Protein AF-A0A7W0FX43-F1 (afdb_monomer)

Secondary structure (DSSP, 8-state):
-EEEEEE---SSSEEEEEEEEEEEEEEEEEEEETTEEEEEEEEEEEEEEEEEEEEEETTEEEEEEEEEEEETTT--EEEEEEEEEE--

Structure (mmCIF, N/CA/C/O backbone):
data_AF-A0A7W0FX43-F1
#
_entry.id   AF-A0A7W0FX43-F1
#
loop_
_atom_site.group_PDB
_atom_site.id
_atom_site.type_symbol
_atom_site.label_atom_id
_atom_site.label_alt_id
_atom_site.label_comp_id
_atom_site.label_asym_id
_atom_site.label_entity_id
_atom_site.label_seq_id
_atom_site.pdbx_PDB_ins_code
_atom_site.Cartn_x
_atom_site.Cartn_y
_atom_site.Cartn_z
_atom_site.occupancy
_atom_site.B_iso_or_equiv
_atom_site.auth_seq_id
_atom_site.auth_comp_id
_atom_site.auth_asym_id
_atom_site.auth_atom_id
_atom_site.pdbx_PDB_model_num
ATOM 1 N N . MET A 1 1 ? -3.335 -0.595 -13.198 1.00 76.75 1 MET A N 1
ATOM 2 C CA . MET A 1 1 ? -2.757 -1.581 -12.266 1.00 76.75 1 MET A CA 1
ATOM 3 C C . MET A 1 1 ? -3.911 -2.169 -11.501 1.00 76.75 1 MET A C 1
ATOM 5 O O . MET A 1 1 ? -4.820 -1.420 -11.163 1.00 76.75 1 MET A O 1
ATOM 9 N N . GLU A 1 2 ? -3.884 -3.473 -11.293 1.00 87.88 2 GLU A N 1
ATOM 10 C CA . GLU A 1 2 ? -4.819 -4.179 -10.426 1.00 87.88 2 GLU A CA 1
ATOM 11 C C . GLU A 1 2 ? -4.037 -4.705 -9.236 1.00 87.88 2 GLU A C 1
ATOM 13 O O . GLU A 1 2 ? -2.962 -5.282 -9.408 1.00 87.88 2 GLU A O 1
ATOM 18 N N . ASN A 1 3 ? -4.572 -4.466 -8.042 1.00 91.06 3 ASN A N 1
ATOM 19 C CA . ASN A 1 3 ? -3.905 -4.752 -6.786 1.00 91.06 3 ASN A CA 1
ATOM 20 C C . ASN A 1 3 ? -4.819 -5.604 -5.911 1.00 91.06 3 ASN A C 1
ATOM 22 O O . ASN A 1 3 ? -5.999 -5.289 -5.749 1.00 91.06 3 ASN A O 1
ATOM 26 N N . ILE A 1 4 ? -4.250 -6.647 -5.321 1.00 92.94 4 ILE A N 1
ATOM 27 C CA . ILE A 1 4 ? -4.898 -7.506 -4.336 1.00 92.94 4 ILE A CA 1
ATOM 28 C C . ILE A 1 4 ? -4.196 -7.279 -3.003 1.00 92.94 4 ILE A C 1
ATOM 30 O O . ILE A 1 4 ? -2.966 -7.253 -2.935 1.00 92.94 4 ILE A O 1
ATOM 34 N N . TYR A 1 5 ? -4.992 -7.119 -1.951 1.00 93.50 5 TYR A N 1
ATOM 35 C CA . TYR A 1 5 ? -4.523 -6.870 -0.596 1.00 93.50 5 TYR A CA 1
ATOM 36 C C . TYR A 1 5 ? -5.103 -7.913 0.349 1.00 93.50 5 TYR A C 1
ATOM 38 O O . TYR A 1 5 ? -6.274 -8.275 0.240 1.00 93.50 5 TYR A O 1
ATOM 46 N N . TYR A 1 6 ? -4.279 -8.357 1.288 1.00 94.94 6 TYR A N 1
ATOM 47 C CA . TYR A 1 6 ? -4.690 -9.156 2.425 1.00 94.94 6 TYR A CA 1
ATOM 48 C C . TYR A 1 6 ? -4.414 -8.361 3.699 1.00 94.94 6 TYR A C 1
ATOM 50 O O . TYR A 1 6 ? -3.260 -8.065 4.018 1.00 94.94 6 TYR A O 1
ATOM 58 N N . GLU A 1 7 ? -5.485 -7.991 4.393 1.00 95.00 7 GLU A N 1
ATOM 59 C CA . GLU A 1 7 ? -5.453 -7.244 5.648 1.00 95.00 7 GLU A CA 1
ATOM 60 C C . GLU A 1 7 ? -5.509 -8.228 6.824 1.00 95.00 7 GLU A C 1
ATOM 62 O O . GLU A 1 7 ? -6.347 -9.129 6.854 1.00 95.00 7 GLU A O 1
ATOM 67 N N . PHE A 1 8 ? -4.610 -8.066 7.793 1.00 94.75 8 PHE A N 1
ATOM 68 C CA . PHE A 1 8 ? -4.607 -8.859 9.017 1.00 94.75 8 PHE A CA 1
ATOM 69 C C . PHE A 1 8 ? -5.411 -8.129 10.092 1.00 94.75 8 PHE A C 1
ATOM 71 O O . PHE A 1 8 ? -5.029 -7.040 10.527 1.00 94.75 8 PHE A O 1
ATOM 78 N N . ASP A 1 9 ? -6.507 -8.740 10.537 1.00 92.12 9 ASP A N 1
ATOM 79 C CA . ASP A 1 9 ? -7.261 -8.253 11.689 1.00 92.12 9 ASP A CA 1
ATOM 80 C C . ASP A 1 9 ? -6.567 -8.694 12.984 1.00 92.12 9 ASP A C 1
ATOM 82 O O . ASP A 1 9 ? -6.500 -9.882 13.303 1.00 92.1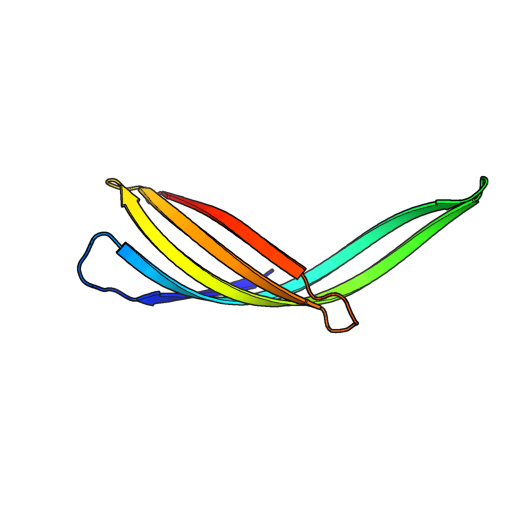2 9 ASP A O 1
ATOM 86 N N . LEU A 1 10 ? -6.009 -7.723 13.708 1.00 91.62 10 LEU A N 1
ATOM 87 C CA . LEU A 1 10 ? -5.353 -7.934 14.999 1.00 91.62 10 LEU A CA 1
ATOM 88 C C . LEU A 1 10 ? -6.271 -7.616 16.191 1.00 91.62 10 LEU A C 1
ATOM 90 O O . LEU A 1 10 ? -5.826 -7.695 17.335 1.00 91.62 10 LEU A O 1
ATOM 94 N N . GLY A 1 11 ? -7.524 -7.213 15.952 1.00 89.44 11 GLY A N 1
ATOM 95 C CA . GLY A 1 11 ? -8.441 -6.763 17.002 1.00 89.44 11 GLY A CA 1
ATOM 96 C C . GLY A 1 11 ? -8.074 -5.409 17.626 1.00 89.44 11 GLY A C 1
ATOM 97 O O . GLY A 1 11 ? -8.602 -5.054 18.679 1.00 89.44 11 GLY A O 1
ATOM 98 N N . CYS A 1 12 ? -7.175 -4.644 17.003 1.00 91.31 12 CYS A N 1
ATOM 99 C CA . CYS A 1 12 ? -6.786 -3.298 17.420 1.00 91.31 12 CYS A 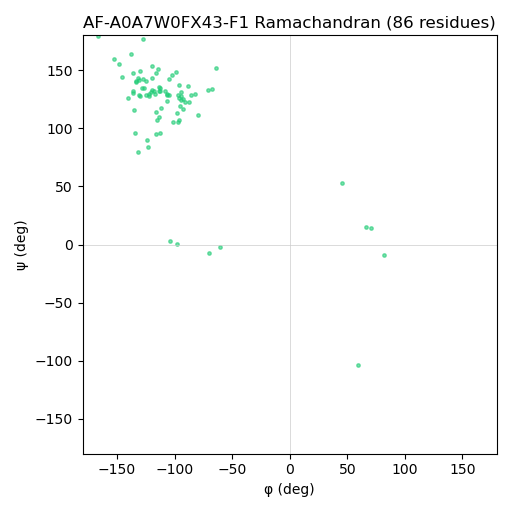CA 1
ATOM 100 C C . CYS A 1 12 ? -6.900 -2.303 16.253 1.00 91.31 12 CYS A C 1
ATOM 102 O O . CYS A 1 12 ? -7.216 -2.678 15.126 1.00 91.31 12 CYS A O 1
ATOM 104 N N . ASP A 1 13 ? -6.636 -1.018 16.507 1.00 94.56 13 ASP A N 1
ATOM 105 C CA . ASP A 1 13 ? -6.717 0.024 15.472 1.00 94.56 13 ASP A CA 1
ATOM 106 C C . ASP A 1 13 ? -5.609 -0.070 14.407 1.00 94.56 13 ASP A C 1
ATOM 108 O O . ASP A 1 13 ? -5.658 0.660 13.415 1.00 94.56 13 ASP A O 1
ATOM 112 N N . PHE A 1 14 ? -4.625 -0.957 14.595 1.00 95.12 14 PHE A N 1
ATOM 113 C CA . PHE A 1 14 ? -3.593 -1.252 13.607 1.00 95.12 14 PHE A CA 1
ATOM 114 C C . PHE A 1 14 ? -3.978 -2.454 12.747 1.00 95.12 14 PHE A C 1
ATOM 116 O O . PHE A 1 14 ? -4.234 -3.547 13.246 1.0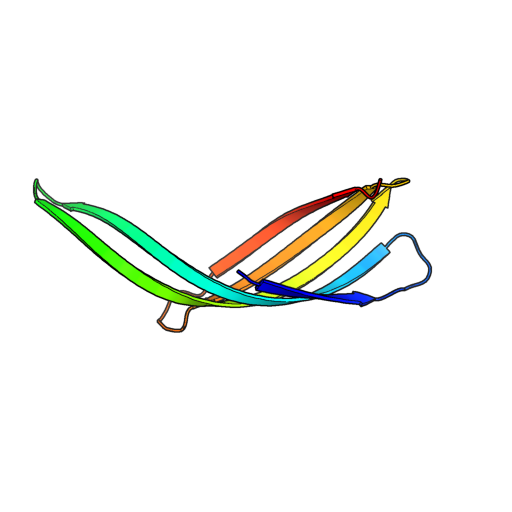0 95.12 14 PHE A O 1
ATOM 123 N N . THR A 1 15 ? -3.928 -2.263 11.434 1.00 95.69 15 THR A N 1
ATOM 124 C CA . THR A 1 15 ? -4.213 -3.292 10.434 1.00 95.69 15 THR A CA 1
ATOM 125 C C . THR A 1 15 ? -3.001 -3.422 9.512 1.00 95.69 15 THR A C 1
ATOM 127 O O . THR A 1 15 ? -2.891 -2.674 8.531 1.00 95.69 15 THR A O 1
ATOM 130 N N . PRO A 1 16 ? -2.033 -4.301 9.832 1.00 95.75 16 PRO A N 1
ATOM 131 C CA . PRO A 1 16 ? -0.985 -4.640 8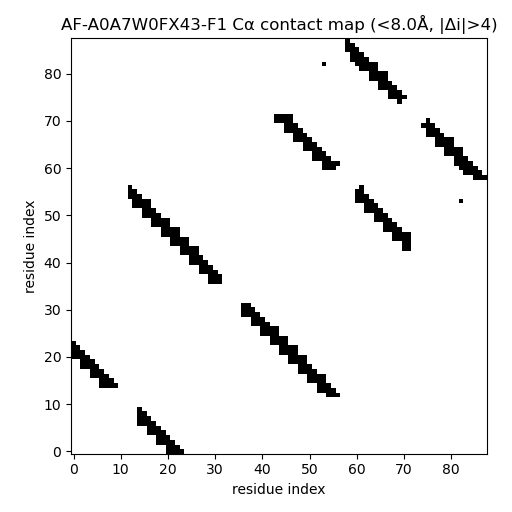.887 1.00 95.75 16 PRO A CA 1
ATOM 132 C C . PRO A 1 16 ? -1.587 -5.334 7.667 1.00 95.75 16 PRO A C 1
ATOM 134 O O . PRO A 1 16 ? -2.625 -5.990 7.751 1.00 95.75 16 PRO A O 1
ATOM 137 N N . TYR A 1 17 ? -0.935 -5.192 6.521 1.00 95.69 17 TYR A N 1
ATOM 138 C CA . TYR A 1 17 ? -1.352 -5.849 5.293 1.00 95.69 17 TYR A CA 1
ATOM 139 C C . TYR A 1 17 ? -0.160 -6.189 4.411 1.00 95.69 17 TYR A C 1
ATOM 141 O O . TYR A 1 17 ? 0.893 -5.547 4.448 1.00 95.69 17 TYR A O 1
ATOM 149 N N . ILE A 1 18 ? -0.371 -7.195 3.574 1.00 96.56 18 ILE A N 1
ATOM 150 C CA . ILE A 1 18 ? 0.482 -7.501 2.432 1.00 96.56 18 ILE A CA 1
ATOM 151 C C . ILE A 1 18 ? -0.356 -7.401 1.165 1.00 96.56 18 ILE A C 1
ATOM 153 O O . ILE A 1 18 ? -1.574 -7.568 1.191 1.00 96.56 18 ILE A O 1
ATOM 157 N N . GLY A 1 19 ? 0.283 -7.117 0.043 1.00 94.00 19 GLY A N 1
ATOM 158 C CA . GLY A 1 19 ? -0.401 -7.014 -1.228 1.00 94.00 19 GLY A CA 1
ATOM 159 C C . GLY A 1 19 ? 0.500 -7.347 -2.397 1.00 94.00 19 GLY A C 1
ATOM 160 O O . GLY A 1 19 ? 1.728 -7.293 -2.315 1.00 94.00 19 GLY A O 1
ATOM 161 N N . GLN A 1 20 ? -0.140 -7.677 -3.506 1.00 93.62 20 GLN A N 1
ATOM 162 C CA . GLN A 1 20 ? 0.516 -7.876 -4.783 1.00 93.62 20 GLN A CA 1
ATOM 163 C C . GLN A 1 20 ? -0.271 -7.142 -5.862 1.00 93.62 20 GLN A C 1
ATOM 165 O O . GLN A 1 20 ? -1.500 -7.119 -5.845 1.00 93.62 20 GLN A O 1
ATOM 170 N N . GLY A 1 21 ? 0.443 -6.508 -6.781 1.00 90.31 21 GLY A N 1
ATOM 171 C CA . GLY A 1 21 ? -0.129 -5.741 -7.870 1.00 90.31 21 GLY A CA 1
ATOM 172 C C . GLY A 1 21 ? 0.489 -6.126 -9.199 1.00 90.31 21 GLY A C 1
ATOM 173 O O . GLY A 1 21 ? 1.693 -6.345 -9.297 1.00 90.31 21 GLY A O 1
ATOM 174 N N . ILE A 1 22 ? -0.330 -6.168 -10.241 1.00 90.38 22 ILE A N 1
ATOM 175 C CA . ILE A 1 22 ? 0.137 -6.302 -11.617 1.00 90.38 22 ILE A CA 1
ATOM 176 C C . ILE A 1 22 ? -0.308 -5.096 -12.434 1.00 90.38 22 ILE A C 1
ATOM 178 O O . ILE A 1 22 ? -1.379 -4.511 -12.249 1.00 90.38 22 ILE A O 1
ATOM 182 N N . GLY A 1 23 ? 0.555 -4.671 -13.345 1.00 84.75 23 GLY A N 1
ATOM 183 C CA . GLY A 1 23 ? 0.380 -3.436 -14.081 1.00 84.75 23 GLY A CA 1
ATOM 184 C C . GLY A 1 23 ? 0.899 -3.520 -15.492 1.00 84.75 23 GLY A C 1
ATOM 185 O O . GLY A 1 23 ? 1.950 -4.096 -15.755 1.00 84.75 23 GLY A O 1
ATOM 186 N N . TYR A 1 24 ? 0.191 -2.853 -16.392 1.00 80.75 24 TYR A N 1
ATOM 187 C CA . TYR A 1 24 ? 0.707 -2.524 -17.705 1.00 80.75 24 TYR A CA 1
ATOM 188 C C . TYR A 1 24 ? 0.894 -1.013 -17.798 1.00 80.75 24 TYR A C 1
ATOM 190 O O . TYR A 1 24 ? -0.064 -0.254 -17.644 1.00 80.75 24 TYR A O 1
ATOM 198 N N . GLY A 1 25 ? 2.138 -0.583 -17.989 1.00 72.38 25 GLY A N 1
ATOM 199 C CA . GLY A 1 25 ? 2.528 0.820 -18.059 1.00 72.38 25 GLY A CA 1
ATOM 200 C C . GLY A 1 25 ? 3.036 1.199 -19.445 1.00 72.38 25 GLY A C 1
ATOM 201 O O . GLY A 1 25 ? 3.595 0.375 -20.170 1.00 72.38 25 GLY A O 1
ATOM 202 N N . HIS A 1 26 ? 2.855 2.465 -19.817 1.00 72.31 26 HIS A N 1
ATOM 203 C CA . HIS A 1 26 ? 3.435 3.034 -21.029 1.00 72.31 26 HIS A CA 1
ATOM 204 C C . HIS A 1 26 ? 4.427 4.125 -20.636 1.00 72.31 26 HIS A C 1
ATOM 206 O O . HIS A 1 26 ? 4.018 5.218 -20.240 1.00 72.31 26 HIS A O 1
ATOM 212 N N . ASN A 1 27 ? 5.722 3.847 -20.772 1.00 67.12 27 ASN A N 1
ATOM 213 C CA . ASN A 1 27 ? 6.759 4.824 -20.470 1.00 67.12 27 ASN A CA 1
ATOM 214 C C . ASN A 1 27 ? 7.012 5.709 -21.692 1.00 67.12 27 ASN A C 1
ATOM 216 O O . ASN A 1 27 ? 7.215 5.228 -22.810 1.00 67.12 27 ASN A O 1
ATOM 220 N N . ARG A 1 28 ? 6.977 7.028 -21.476 1.00 66.00 28 ARG A N 1
ATOM 221 C CA . ARG A 1 28 ? 7.351 8.036 -22.474 1.00 66.00 28 ARG A CA 1
ATOM 222 C C . ARG A 1 28 ? 8.613 8.740 -22.006 1.00 66.00 28 ARG A C 1
ATOM 224 O O . ARG A 1 28 ? 8.535 9.709 -21.256 1.00 66.00 28 ARG A O 1
ATOM 231 N N . THR A 1 29 ? 9.761 8.290 -22.491 1.00 67.38 29 THR A N 1
ATOM 232 C CA . THR A 1 29 ? 11.033 8.955 -22.199 1.00 67.38 29 THR A CA 1
ATOM 233 C C . THR A 1 29 ? 11.311 9.997 -23.275 1.00 67.38 29 THR A C 1
ATOM 235 O O . THR A 1 29 ? 11.356 9.682 -24.467 1.00 67.38 29 THR A O 1
ATOM 238 N N . LYS A 1 30 ? 11.485 11.257 -22.864 1.00 62.25 30 LYS A N 1
ATOM 239 C CA . LYS A 1 30 ? 11.996 12.324 -23.731 1.00 62.25 30 LYS A CA 1
ATOM 240 C C . LYS A 1 30 ? 13.490 12.467 -23.464 1.00 62.25 30 LYS A C 1
ATOM 242 O O . LYS A 1 30 ? 13.869 13.012 -22.434 1.00 62.25 30 LYS A O 1
ATOM 247 N N . VAL A 1 31 ? 14.326 11.988 -24.382 1.00 61.97 31 VAL A N 1
ATOM 248 C CA . VAL A 1 31 ? 15.774 12.226 -24.320 1.00 61.97 31 VAL A CA 1
ATOM 249 C C . VAL A 1 31 ? 16.089 13.436 -25.193 1.00 61.97 31 VAL A C 1
ATOM 251 O O . VAL A 1 31 ? 15.810 13.422 -26.393 1.00 61.97 31 VAL A O 1
ATOM 254 N N . HIS A 1 32 ? 16.640 14.488 -24.588 1.00 61.00 32 HIS A N 1
ATOM 255 C CA . HIS A 1 32 ? 17.219 15.616 -25.314 1.00 61.00 32 HIS A CA 1
ATOM 256 C C . HIS A 1 32 ? 18.730 15.400 -25.371 1.00 61.00 32 HIS A C 1
ATOM 258 O O . HIS A 1 32 ? 19.395 15.434 -24.339 1.00 61.00 32 HIS A O 1
ATOM 264 N N . HIS A 1 33 ? 19.270 15.163 -26.565 1.00 55.31 33 HIS A N 1
ATOM 265 C CA . HIS A 1 33 ? 20.714 15.128 -26.767 1.00 55.31 33 HIS A CA 1
ATOM 266 C C . HIS A 1 33 ? 21.049 15.912 -28.034 1.00 55.31 33 HIS A C 1
ATOM 268 O O . HIS A 1 33 ? 20.601 15.557 -29.122 1.00 55.31 33 HIS A O 1
ATOM 274 N N . ASN A 1 34 ? 21.782 17.014 -27.866 1.00 60.34 34 ASN A N 1
ATOM 275 C CA . ASN A 1 34 ? 22.380 17.809 -28.942 1.00 60.34 34 ASN A CA 1
ATOM 276 C C . ASN A 1 34 ? 21.446 18.105 -30.144 1.00 60.34 34 ASN A C 1
ATOM 278 O O . ASN A 1 34 ? 21.768 17.810 -31.290 1.00 60.34 34 ASN A O 1
ATOM 282 N N . GLY A 1 35 ? 20.249 18.647 -29.883 1.00 60.75 35 GLY A N 1
ATOM 283 C CA . GLY A 1 35 ? 19.292 19.062 -30.925 1.00 60.75 35 GLY A CA 1
ATOM 284 C C . GLY A 1 35 ? 18.421 17.949 -31.527 1.00 60.75 35 GLY A C 1
ATOM 285 O O . GLY A 1 35 ? 17.436 18.249 -32.199 1.00 60.75 35 GLY A O 1
ATOM 286 N N . TYR A 1 36 ? 18.694 16.675 -31.232 1.00 50.88 36 TYR A N 1
ATOM 287 C CA . TYR A 1 36 ? 17.875 15.550 -31.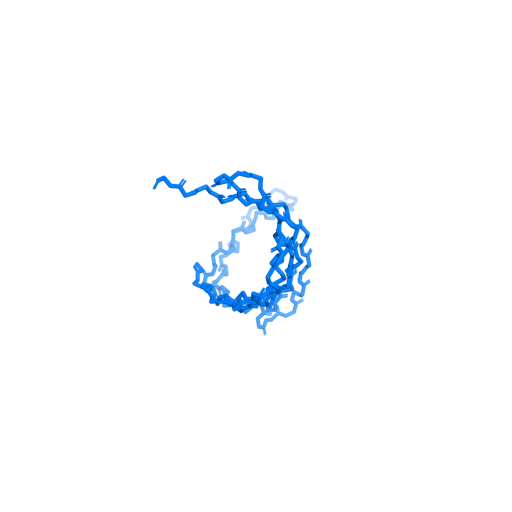685 1.00 50.88 36 TYR A CA 1
ATOM 288 C C . TYR A 1 36 ? 16.870 15.123 -30.606 1.00 50.88 36 TYR A C 1
ATOM 290 O O . TYR A 1 36 ? 17.232 14.825 -29.465 1.00 50.88 36 TYR A O 1
ATOM 298 N N . ARG A 1 37 ? 15.582 15.065 -30.974 1.00 57.09 37 ARG A N 1
ATOM 299 C CA . ARG A 1 37 ? 14.505 14.503 -30.142 1.00 57.09 37 ARG A CA 1
ATOM 300 C C . ARG A 1 37 ? 14.255 13.053 -30.544 1.00 57.09 37 ARG A C 1
ATOM 302 O O . ARG A 1 37 ? 13.655 12.800 -31.585 1.00 57.09 37 ARG A O 1
ATOM 309 N N . ARG A 1 38 ? 14.663 12.096 -29.706 1.00 55.66 38 ARG A N 1
ATOM 310 C CA . ARG A 1 38 ? 14.206 10.701 -29.827 1.00 55.66 38 ARG A CA 1
ATOM 311 C C . ARG A 1 38 ? 13.048 10.448 -28.868 1.00 55.66 38 ARG A C 1
ATOM 313 O O . ARG A 1 38 ? 13.144 10.724 -27.674 1.00 55.66 38 ARG A O 1
ATOM 320 N N . PHE A 1 39 ? 11.961 9.906 -29.410 1.00 57.94 39 PHE A N 1
ATOM 321 C CA . PHE A 1 39 ? 10.813 9.428 -28.648 1.00 57.94 39 PHE A CA 1
ATOM 322 C C . PHE A 1 39 ? 10.902 7.907 -28.548 1.00 57.94 39 PHE A C 1
AT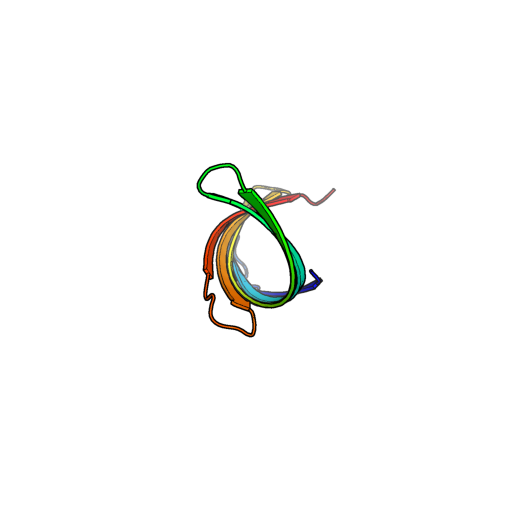OM 324 O O . PHE A 1 39 ? 10.638 7.212 -29.526 1.00 57.94 39 PHE A O 1
ATOM 331 N N . ALA A 1 40 ? 11.269 7.391 -27.378 1.00 59.09 40 ALA A N 1
ATOM 332 C CA . ALA A 1 40 ? 11.147 5.967 -27.089 1.00 59.09 40 ALA A CA 1
ATOM 333 C C . ALA A 1 40 ? 9.789 5.721 -26.416 1.00 59.09 40 ALA A C 1
ATOM 335 O O . ALA A 1 40 ? 9.443 6.388 -25.437 1.00 59.09 40 ALA A O 1
ATOM 336 N N . LYS A 1 41 ? 8.999 4.805 -26.984 1.00 59.53 41 LYS A N 1
ATOM 337 C CA . LYS A 1 41 ? 7.744 4.319 -26.403 1.00 59.53 41 LYS A CA 1
ATOM 338 C C . LYS A 1 41 ? 7.942 2.857 -26.050 1.00 59.53 41 LYS A C 1
ATOM 340 O O . LYS A 1 41 ? 8.012 2.023 -26.948 1.00 59.53 41 LYS A O 1
ATOM 345 N N . GLU A 1 42 ? 8.000 2.559 -24.762 1.00 66.94 42 GLU A N 1
ATOM 346 C CA . GLU A 1 42 ? 8.088 1.184 -24.283 1.00 66.94 42 GLU A CA 1
ATOM 347 C C . GLU A 1 42 ? 6.859 0.856 -23.450 1.00 66.94 42 GLU A C 1
ATOM 349 O O . GLU A 1 42 ? 6.449 1.611 -22.562 1.00 66.94 42 GLU A O 1
ATOM 354 N N . LYS A 1 43 ? 6.239 -0.274 -23.786 1.00 69.31 43 LYS A N 1
ATOM 355 C CA . LYS A 1 43 ? 5.169 -0.850 -22.988 1.00 69.31 43 LYS A CA 1
ATOM 356 C C . LYS A 1 43 ? 5.796 -1.873 -22.051 1.00 69.31 43 LYS A C 1
ATOM 358 O O . LYS A 1 43 ? 6.477 -2.783 -22.518 1.00 69.31 43 LYS A O 1
ATOM 363 N N . VAL A 1 44 ? 5.576 -1.715 -20.754 1.00 73.12 44 VAL A N 1
ATOM 364 C CA . VAL A 1 44 ? 6.241 -2.525 -19.732 1.00 73.12 44 VAL A CA 1
ATOM 365 C C . VAL A 1 44 ? 5.190 -3.175 -18.849 1.00 73.12 44 VAL A C 1
ATOM 367 O O . VAL A 1 44 ? 4.289 -2.507 -18.339 1.00 73.12 44 VAL A O 1
ATOM 370 N N . PHE A 1 45 ? 5.314 -4.490 -18.683 1.00 80.19 45 PHE A N 1
ATOM 371 C CA . PHE A 1 45 ? 4.608 -5.213 -17.637 1.00 80.19 45 PHE A CA 1
ATOM 372 C C . PHE A 1 45 ? 5.387 -5.075 -16.327 1.00 80.19 45 PHE A C 1
ATOM 374 O O . PHE A 1 45 ? 6.598 -5.317 -16.292 1.00 80.19 45 PHE A O 1
ATOM 381 N N . ALA A 1 46 ? 4.691 -4.679 -15.269 1.00 80.88 46 ALA A N 1
ATOM 382 C CA . ALA A 1 46 ? 5.244 -4.499 -13.939 1.00 80.88 46 ALA A CA 1
ATOM 383 C C . ALA A 1 46 ? 4.490 -5.383 -12.947 1.00 80.88 46 ALA A C 1
ATOM 385 O O . ALA A 1 46 ? 3.260 -5.351 -12.896 1.00 80.88 46 ALA A O 1
ATOM 386 N N . ASN A 1 47 ? 5.239 -6.142 -12.154 1.00 86.38 47 ASN A N 1
ATOM 387 C CA . ASN A 1 47 ? 4.734 -6.753 -10.933 1.00 86.38 47 ASN A CA 1
ATOM 388 C C . ASN A 1 47 ? 5.165 -5.888 -9.744 1.00 86.38 47 ASN A C 1
ATOM 390 O O . ASN A 1 47 ? 6.217 -5.243 -9.780 1.00 86.38 47 ASN A O 1
ATOM 394 N N . GLN A 1 48 ? 4.348 -5.865 -8.706 1.00 90.25 48 GLN A N 1
ATOM 395 C CA . GLN A 1 48 ? 4.565 -5.106 -7.497 1.00 90.25 48 GLN A CA 1
ATOM 396 C C . GLN A 1 48 ? 4.235 -5.960 -6.275 1.00 90.25 48 GLN A C 1
ATOM 398 O O . GLN A 1 48 ? 3.163 -6.547 -6.200 1.00 90.25 48 GLN A O 1
ATOM 403 N N . ALA A 1 49 ? 5.128 -5.971 -5.290 1.00 92.50 49 ALA A N 1
ATOM 404 C CA . ALA A 1 49 ? 4.837 -6.456 -3.946 1.00 92.50 49 ALA A CA 1
ATOM 405 C C . ALA A 1 49 ? 4.674 -5.261 -3.002 1.00 92.50 49 ALA A C 1
ATOM 407 O O . ALA A 1 49 ? 5.366 -4.250 -3.141 1.00 92.50 49 ALA A O 1
ATOM 408 N N . MET A 1 50 ? 3.742 -5.363 -2.061 1.00 94.62 50 MET A N 1
ATOM 409 C CA . MET A 1 50 ? 3.397 -4.298 -1.126 1.00 94.62 50 MET A CA 1
ATOM 410 C C . MET A 1 50 ? 3.313 -4.866 0.280 1.00 94.62 50 MET A C 1
ATOM 412 O O . MET A 1 50 ? 2.782 -5.957 0.485 1.00 94.62 50 MET A O 1
ATOM 416 N N . VAL A 1 51 ? 3.805 -4.108 1.248 1.00 96.38 51 VAL A N 1
ATOM 417 C CA . VAL A 1 51 ? 3.539 -4.355 2.665 1.00 96.38 51 VAL A CA 1
ATOM 418 C C . VAL A 1 51 ? 3.235 -3.018 3.311 1.00 96.38 51 VAL A C 1
ATOM 420 O O . VAL A 1 51 ? 3.796 -1.993 2.920 1.00 96.38 51 VAL A O 1
ATOM 423 N N . GLY A 1 52 ? 2.374 -3.008 4.311 1.00 95.75 52 GLY A N 1
ATOM 424 C CA . GLY A 1 52 ? 2.081 -1.775 5.013 1.00 95.75 52 GLY A CA 1
ATOM 425 C C . GLY A 1 52 ? 1.336 -1.996 6.307 1.00 95.75 52 GLY A C 1
ATOM 426 O O . GLY A 1 52 ? 1.014 -3.118 6.693 1.00 95.75 52 GLY A O 1
ATOM 427 N N . VAL A 1 53 ? 1.070 -0.886 6.978 1.00 95.88 53 VAL A N 1
ATOM 428 C CA . VAL A 1 53 ? 0.243 -0.843 8.176 1.00 95.88 53 VAL A CA 1
ATOM 429 C C . VAL A 1 53 ? -0.701 0.338 8.079 1.00 95.88 53 VAL A C 1
ATOM 431 O O . VAL A 1 53 ? -0.287 1.454 7.768 1.00 95.88 53 VAL A O 1
ATOM 434 N N . ASN A 1 54 ? -1.978 0.080 8.329 1.00 95.94 54 ASN A N 1
ATOM 435 C CA . ASN A 1 54 ? -2.999 1.105 8.459 1.00 95.94 54 ASN A CA 1
ATOM 436 C C . ASN A 1 54 ? -3.306 1.332 9.940 1.00 95.94 54 ASN A C 1
ATOM 438 O O . ASN A 1 54 ? -3.289 0.395 10.730 1.00 95.94 54 ASN A O 1
ATOM 442 N N . TYR A 1 55 ? -3.618 2.570 10.295 1.00 94.25 55 TYR A N 1
ATOM 443 C CA . TYR A 1 55 ? -4.125 2.979 11.593 1.00 94.25 55 TYR A CA 1
ATOM 444 C C . TYR A 1 55 ? -5.505 3.611 11.425 1.00 94.25 55 TYR A C 1
ATOM 446 O O . TYR A 1 55 ? -5.711 4.459 10.548 1.00 94.25 55 TYR A O 1
ATOM 454 N N . ARG A 1 56 ? -6.463 3.203 12.255 1.00 93.81 56 ARG A N 1
ATOM 455 C CA . ARG A 1 56 ? -7.838 3.697 12.203 1.00 93.81 56 ARG A CA 1
ATOM 456 C C . ARG A 1 56 ? -8.010 4.966 13.040 1.00 93.81 56 ARG A C 1
ATOM 458 O O . ARG A 1 56 ? -7.849 4.976 14.251 1.00 93.81 56 ARG A O 1
ATOM 465 N N . ILE A 1 57 ? -8.460 6.036 12.392 1.00 92.38 57 ILE A N 1
ATOM 466 C CA . ILE A 1 57 ? -8.900 7.291 13.008 1.00 92.38 57 ILE A CA 1
ATOM 467 C C . ILE A 1 57 ? -10.393 7.474 12.704 1.00 92.38 57 ILE A C 1
ATOM 469 O O . ILE A 1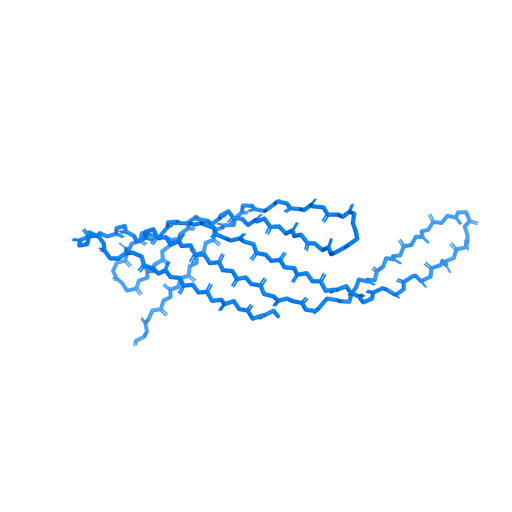 57 ? -10.791 7.996 11.658 1.00 92.38 57 ILE A O 1
ATOM 473 N N . LYS A 1 58 ? -11.253 7.049 13.637 1.00 89.25 58 LYS A N 1
ATOM 474 C CA . LYS A 1 58 ? -12.725 7.063 13.496 1.00 89.25 58 LYS A CA 1
ATOM 475 C C . LYS A 1 58 ? -13.212 6.236 12.285 1.00 89.25 58 LYS A C 1
ATOM 477 O O . LYS A 1 58 ? -13.269 5.009 12.361 1.00 89.25 58 LYS A O 1
ATOM 482 N N . LYS A 1 59 ? -13.599 6.907 11.188 1.00 90.00 59 LYS A N 1
ATOM 483 C CA . LYS A 1 59 ? -14.059 6.322 9.906 1.00 90.00 59 LYS A CA 1
ATOM 484 C C . LYS A 1 59 ? -13.000 6.398 8.793 1.00 90.00 59 LYS A C 1
ATOM 486 O O . LYS A 1 59 ? -13.274 6.033 7.649 1.00 90.00 59 LYS A O 1
ATOM 491 N N . THR A 1 60 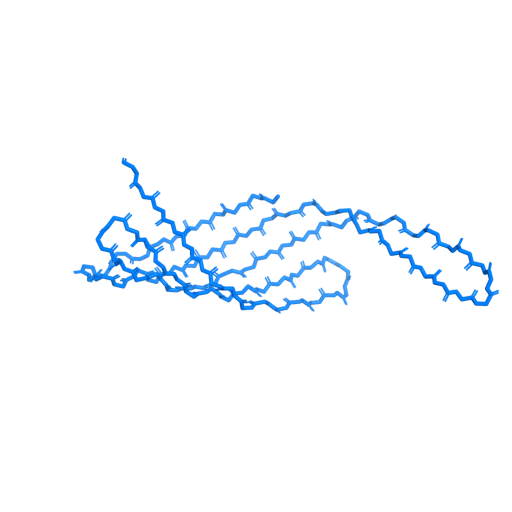? -11.814 6.902 9.118 1.00 91.44 60 THR A N 1
ATOM 492 C CA . THR A 1 60 ? -10.697 7.061 8.189 1.00 91.44 60 THR A CA 1
ATOM 493 C C . THR A 1 60 ? -9.574 6.126 8.607 1.00 91.44 60 THR A C 1
ATOM 495 O O . THR A 1 60 ? -9.241 6.052 9.780 1.00 91.44 60 THR A O 1
A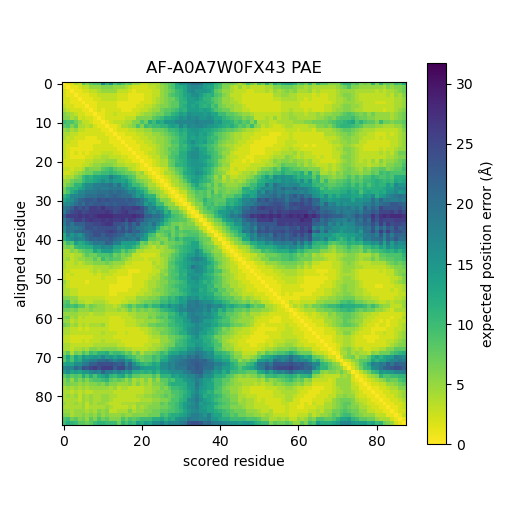TOM 498 N N . TYR A 1 61 ? -8.975 5.436 7.654 1.00 92.62 61 TYR A N 1
ATOM 499 C CA . TYR A 1 61 ? -7.757 4.662 7.822 1.00 92.62 61 TYR A CA 1
ATOM 500 C C . TYR A 1 61 ? -6.617 5.445 7.190 1.00 92.62 61 TYR A C 1
ATOM 502 O O . TYR A 1 61 ? -6.732 5.888 6.047 1.00 92.62 61 TYR A O 1
ATOM 510 N N . THR A 1 62 ? -5.537 5.635 7.931 1.00 95.00 62 THR A N 1
ATOM 511 C CA . THR A 1 62 ? -4.302 6.262 7.455 1.00 95.00 62 THR A CA 1
ATOM 512 C C . THR A 1 62 ? -3.182 5.254 7.556 1.00 95.00 62 THR A C 1
ATOM 514 O O . THR A 1 62 ? -3.042 4.642 8.609 1.00 95.00 62 THR A O 1
ATOM 517 N N . GLY A 1 63 ? -2.384 5.078 6.515 1.00 94.00 63 GLY A N 1
ATOM 518 C CA . GLY A 1 63 ? -1.366 4.039 6.511 1.00 94.00 63 GLY A CA 1
ATOM 519 C C . GLY A 1 63 ? -0.035 4.472 5.944 1.00 94.00 63 GLY A C 1
ATOM 520 O O . GLY A 1 63 ? 0.086 5.493 5.266 1.00 94.00 63 GLY A O 1
ATOM 521 N N . LEU A 1 64 ? 0.962 3.649 6.243 1.00 95.75 64 LEU A N 1
ATOM 522 C CA . LEU A 1 64 ? 2.276 3.685 5.628 1.00 95.75 64 LEU A CA 1
ATOM 523 C C . LEU A 1 64 ? 2.452 2.404 4.816 1.00 95.75 64 LEU A C 1
ATOM 525 O O . LEU A 1 64 ? 2.174 1.306 5.298 1.00 95.75 64 LEU A O 1
ATOM 529 N N . GLU A 1 65 ? 2.904 2.559 3.581 1.00 95.62 65 GLU A N 1
ATOM 530 C CA . GLU A 1 65 ? 3.042 1.488 2.606 1.00 95.62 65 GLU A CA 1
ATOM 531 C C . GLU A 1 65 ? 4.449 1.502 2.021 1.00 95.62 65 GLU A C 1
ATOM 533 O O . GLU A 1 65 ? 4.964 2.547 1.621 1.00 95.62 65 GLU A O 1
ATOM 538 N N . TYR A 1 66 ? 5.051 0.325 1.932 1.00 94.25 66 TYR A N 1
ATOM 539 C CA . TYR A 1 66 ? 6.260 0.087 1.169 1.00 94.25 66 TYR A CA 1
ATOM 540 C C . TYR A 1 66 ? 5.920 -0.734 -0.069 1.00 94.25 66 TYR A C 1
ATOM 542 O O . TYR A 1 66 ? 5.239 -1.758 0.016 1.00 94.25 66 TYR A O 1
ATOM 550 N N . LYS A 1 67 ? 6.418 -0.289 -1.220 1.00 93.25 67 LYS A N 1
ATOM 551 C CA . LYS A 1 67 ? 6.184 -0.916 -2.517 1.00 93.25 67 LYS A CA 1
ATOM 552 C C . LYS A 1 67 ? 7.495 -1.290 -3.167 1.00 93.25 67 LYS A C 1
ATOM 554 O O . LYS A 1 67 ? 8.353 -0.434 -3.362 1.00 93.25 67 LYS A O 1
ATOM 559 N N . PHE A 1 68 ? 7.596 -2.542 -3.579 1.00 90.44 68 PHE A N 1
ATOM 560 C CA . PHE A 1 68 ? 8.662 -3.034 -4.432 1.00 90.44 68 PHE A CA 1
ATOM 561 C C . PHE A 1 68 ? 8.116 -3.281 -5.832 1.00 90.44 68 PHE A C 1
ATOM 563 O O . PHE A 1 68 ? 7.163 -4.041 -5.991 1.00 90.44 68 PHE A O 1
ATOM 570 N N . PHE A 1 69 ? 8.710 -2.653 -6.841 1.00 87.62 69 PHE A N 1
ATOM 571 C CA . PHE A 1 69 ? 8.355 -2.818 -8.244 1.00 87.62 69 PHE A CA 1
ATOM 572 C C . PHE A 1 69 ? 9.431 -3.631 -8.965 1.00 87.62 69 PHE A C 1
ATOM 574 O O . PHE A 1 69 ? 10.611 -3.287 -8.944 1.00 87.62 69 PHE A O 1
ATOM 581 N N . ALA A 1 70 ? 9.001 -4.676 -9.667 1.00 80.38 70 ALA A N 1
ATOM 582 C CA . ALA A 1 70 ? 9.837 -5.511 -10.518 1.00 80.38 70 ALA A CA 1
ATOM 583 C C . ALA A 1 70 ? 9.269 -5.530 -11.954 1.00 80.38 70 ALA A C 1
ATOM 585 O O . ALA A 1 70 ? 8.499 -6.426 -12.318 1.00 80.38 70 ALA A O 1
ATOM 586 N N . PRO A 1 71 ? 9.591 -4.527 -12.790 1.00 69.88 71 PRO A N 1
ATOM 587 C CA . PRO A 1 71 ? 9.361 -4.583 -14.226 1.00 69.88 71 PRO A CA 1
ATOM 588 C C . PRO A 1 71 ? 10.335 -5.579 -14.863 1.00 69.88 71 PRO A C 1
ATOM 590 O O . PRO A 1 71 ? 11.537 -5.552 -14.604 1.00 69.88 71 PRO A O 1
ATOM 593 N N . GLY A 1 72 ? 9.816 -6.461 -15.720 1.00 64.88 72 GLY A N 1
ATOM 594 C CA . GLY A 1 72 ? 10.522 -7.656 -16.214 1.00 64.88 72 GLY A CA 1
ATOM 595 C C . GLY A 1 72 ? 11.832 -7.436 -16.990 1.00 64.88 72 GLY A C 1
ATOM 596 O O . GLY A 1 72 ? 12.459 -8.413 -17.388 1.00 64.88 72 GLY A O 1
ATOM 597 N N . LYS A 1 73 ? 12.264 -6.190 -17.222 1.00 60.25 73 LYS A N 1
ATOM 598 C CA . LYS A 1 73 ? 13.572 -5.851 -17.800 1.00 60.25 73 LYS A CA 1
ATOM 599 C C . LYS A 1 73 ? 14.226 -4.711 -17.001 1.00 60.25 73 LYS A C 1
ATOM 601 O O . LYS A 1 73 ? 13.963 -3.542 -17.244 1.00 60.25 73 LYS A O 1
ATOM 606 N N . HIS A 1 74 ? 15.096 -5.087 -16.062 1.00 54.38 74 HIS A N 1
ATOM 607 C CA . HIS A 1 74 ? 16.216 -4.297 -15.512 1.00 54.38 74 HIS A CA 1
ATOM 608 C C . HIS A 1 74 ? 15.960 -3.021 -14.685 1.00 54.38 74 HIS A C 1
ATOM 610 O O . HIS A 1 74 ? 16.919 -2.293 -14.442 1.00 54.38 74 HIS A O 1
ATOM 616 N N . ALA A 1 75 ? 14.755 -2.747 -14.184 1.00 65.31 75 ALA A N 1
ATOM 617 C CA . ALA A 1 75 ? 14.526 -1.547 -13.366 1.00 65.31 75 ALA A CA 1
ATOM 618 C C . ALA A 1 75 ? 13.771 -1.855 -12.070 1.00 65.31 75 ALA A C 1
ATOM 620 O O . ALA A 1 75 ? 12.571 -1.641 -11.998 1.00 65.31 75 ALA A O 1
ATOM 621 N N . TYR A 1 76 ? 14.452 -2.359 -11.040 1.00 75.94 76 TYR A N 1
ATOM 622 C CA . TYR A 1 76 ? 13.827 -2.453 -9.718 1.00 75.94 76 TYR A CA 1
ATOM 623 C C . TYR A 1 76 ? 13.597 -1.055 -9.152 1.00 75.94 76 TYR A C 1
ATOM 625 O O . TYR A 1 76 ? 14.498 -0.218 -9.200 1.00 75.94 76 TYR A O 1
ATOM 633 N N . ASP A 1 77 ? 12.402 -0.816 -8.626 1.00 84.25 77 ASP A N 1
ATOM 634 C CA . ASP A 1 77 ? 12.056 0.453 -7.993 1.00 84.25 77 ASP A CA 1
ATOM 635 C C . ASP A 1 77 ? 11.421 0.203 -6.624 1.00 84.25 77 ASP A C 1
ATOM 637 O O . ASP A 1 77 ? 10.770 -0.820 -6.388 1.00 84.25 77 ASP A O 1
ATOM 641 N N . HIS A 1 78 ? 11.634 1.138 -5.708 1.00 88.75 78 HIS A N 1
ATOM 642 C CA . HIS A 1 78 ? 11.154 1.076 -4.339 1.00 88.75 78 HIS A CA 1
ATOM 643 C C . HIS A 1 78 ? 10.466 2.394 -4.005 1.00 88.75 78 HIS A C 1
ATOM 645 O O . HIS A 1 78 ? 11.048 3.463 -4.168 1.00 88.75 78 HIS A O 1
ATOM 651 N N . ALA A 1 79 ? 9.243 2.327 -3.488 1.00 90.69 79 ALA A N 1
ATOM 652 C CA . ALA A 1 79 ? 8.513 3.512 -3.062 1.00 90.69 79 ALA A CA 1
ATOM 653 C C . ALA A 1 79 ? 8.010 3.362 -1.629 1.00 90.69 79 ALA A C 1
ATOM 655 O O . ALA A 1 79 ? 7.552 2.294 -1.224 1.00 90.69 79 ALA A O 1
ATOM 656 N N . ILE A 1 80 ? 8.050 4.467 -0.890 1.00 93.00 80 ILE A N 1
ATOM 657 C CA . ILE A 1 80 ? 7.343 4.631 0.378 1.00 93.00 80 ILE A CA 1
ATOM 658 C C . ILE A 1 80 ? 6.174 5.573 0.107 1.00 93.00 80 ILE A C 1
ATOM 660 O O . ILE A 1 80 ? 6.358 6.634 -0.491 1.00 93.00 80 ILE A O 1
ATOM 664 N N . ALA A 1 81 ? 4.974 5.182 0.522 1.00 92.19 81 ALA A N 1
ATOM 665 C CA . ALA A 1 81 ? 3.759 5.950 0.303 1.00 92.19 81 ALA A CA 1
ATOM 666 C C . ALA A 1 81 ? 2.946 6.078 1.593 1.00 92.19 81 ALA A C 1
ATOM 668 O O . ALA A 1 81 ? 2.857 5.144 2.388 1.00 92.19 81 ALA A O 1
ATOM 669 N N . GLY A 1 82 ? 2.325 7.242 1.777 1.00 94.50 82 GLY A N 1
ATOM 670 C CA . GLY A 1 82 ? 1.243 7.420 2.739 1.00 94.50 82 GLY A CA 1
ATOM 671 C C . GLY A 1 82 ? -0.096 7.103 2.079 1.00 94.50 82 GLY A C 1
ATOM 672 O O . GLY A 1 82 ? -0.342 7.524 0.947 1.00 94.50 82 GLY A O 1
ATOM 673 N N . THR A 1 83 ? -0.967 6.379 2.774 1.00 91.12 83 THR A N 1
ATOM 674 C CA . THR A 1 83 ? -2.305 6.019 2.291 1.00 91.12 83 THR A CA 1
ATOM 675 C C . THR A 1 83 ? -3.382 6.640 3.174 1.00 91.12 83 THR A C 1
ATOM 677 O O . THR A 1 83 ? -3.203 6.826 4.378 1.00 91.12 83 THR A O 1
ATOM 680 N N . MET A 1 84 ? -4.524 6.978 2.574 1.00 93.12 84 MET A N 1
ATOM 681 C CA . MET A 1 84 ? -5.712 7.412 3.304 1.00 93.12 84 MET A CA 1
ATOM 682 C C . MET A 1 84 ? -6.954 6.807 2.651 1.00 93.12 84 MET A C 1
ATOM 684 O O . MET A 1 84 ? -7.170 6.965 1.451 1.00 93.12 84 MET A O 1
ATOM 688 N N . LYS A 1 85 ? -7.778 6.116 3.440 1.00 89.31 85 LYS A N 1
ATOM 689 C CA . LYS A 1 85 ? -9.016 5.461 3.002 1.00 89.31 85 LYS A CA 1
ATOM 690 C C . LYS A 1 85 ? -10.149 5.868 3.930 1.00 89.31 85 LYS A C 1
ATOM 692 O O . LYS A 1 85 ? -10.027 5.754 5.143 1.00 89.31 85 LYS A O 1
ATOM 697 N N . ARG A 1 86 ? -11.261 6.349 3.381 1.00 89.94 86 ARG A N 1
ATOM 698 C CA . ARG A 1 86 ? -12.441 6.749 4.159 1.00 89.94 86 ARG A CA 1
ATOM 699 C C . ARG A 1 86 ? -13.642 5.928 3.718 1.00 89.94 86 ARG A C 1
ATOM 701 O O . ARG A 1 86 ? -13.911 5.849 2.524 1.00 89.94 86 ARG A O 1
ATOM 708 N N . TYR A 1 87 ? -14.358 5.359 4.681 1.00 81.25 87 TYR A N 1
ATOM 709 C CA . TYR A 1 87 ? -15.638 4.697 4.438 1.00 81.25 87 TYR A CA 1
ATOM 710 C C . TYR A 1 87 ? -16.785 5.677 4.728 1.00 81.25 87 TYR A C 1
ATOM 712 O O . TYR A 1 87 ? -16.710 6.441 5.701 1.00 81.25 87 TYR A O 1
ATOM 720 N N . PHE A 1 88 ? -17.800 5.689 3.860 1.00 79.19 88 PHE A N 1
ATOM 721 C CA . PHE A 1 88 ? -18.984 6.548 3.970 1.00 79.19 88 PHE A CA 1
ATOM 722 C C . PHE A 1 88 ? -20.120 5.804 4.669 1.00 79.19 88 PHE A C 1
ATOM 724 O O . PHE A 1 88 ? -20.401 4.664 4.243 1.00 79.19 88 PHE A O 1
#

Nearest PDB structures (foldseek):
  6ehd-assembly1_A  TM=6.205E-01  e=5.206E-02  Vibrio cholerae O395
  6ehe-assembly1_A  TM=5.761E-01  e=8.053E-02  Vibrio cholerae O395
  5oyk-assembly1_A  TM=5.872E-01  e=1.246E-01  Vibrio cholerae
  2por-assembly1_A  TM=5.680E-01  e=3.172E-01  Rhodobacter capsulatus
  7nsu-assembly1_F  TM=4.778E-01  e=2.189E+00  Escherichia coli K-12

Foldseek 3Di:
DDKDKDWDCPVAQKIKIKMKDKDWDWDWDFDDDDPDTDTDTDIWIKIKIKIKMWGDDPQKIKIWMWMWIDTPPDDIDIDIDIDMDGDD

Solvent-accessible surface area (backbone atoms only — not comparable to full-atom values): 5037 Å² total; per-residue (Å²): 109,52,74,51,75,50,73,45,87,70,90,57,61,51,36,41,32,42,33,44,32,46,33,78,45,76,49,77,52,80,50,84,55,95,92,45,81,51,81,52,79,47,78,44,58,31,40,31,46,36,41,36,39,31,38,59,56,93,60,32,35,42,28,48,36,43,36,42,35,49,33,88,74,94,50,77,46,77,47,79,44,80,46,78,48,73,71,131

pLDDT: mean 82.86, std 13.72, range [50.88, 96.56]

Radius of gyration: 17.72 Å; Cα contacts (8 Å, |Δi|>4): 193; chains: 1; bounding box: 41×28×49 Å

Mean predicted aligned error: 8.14 Å

Sequence (88 aa):
MENIYYEFDLGCDFTPYIGQGIGYGHNRTKVHHNGYRRFAKEKVFANQAMVGVNYRIKKTYTGLEYKFFAPGKHAYDHAIAGTMKRYF